Protein AF-E9J491-F1 (afdb_monomer_lite)

InterPro domains:
  IPR026983 Dynein heavy chain [PTHR45703] (2-151)
  IPR027417 P-loop containing nucleoside triphosphate hydrolase [G3DSA:3.40.50.300] (1-56)
  IPR027417 P-loop containing nucleoside triphosphate hydrolase [SSF52540] (17-119)
  IPR035699 Dynein heavy chain, hydrolytic ATP-binding dynein motor region [PF12774] (2-151)
  IPR043157 Dynein heavy chain, AAA1 domain, small subdomain [G3DSA:1.10.8.710] (57-152)

Organism: Solenopsis invicta (NCBI:txid13686)

Secondary structure (DSSP, 8-state):
-HHHHHHTT-SEEEETTEEEE--TT--------TT-TT-PPPPHHHHTTS---------HHHHHHHHHHHTT-SSHHHHHHHHHHHHHHHHHHS---TT---SHHHHHHHHHHHHHHHHH-TTS-HHHHHHHHHHHHHGGGS-TTTHHHH--

Sequence (152 aa):
MITQAVRAGLKNFVFEETELKLNSAVFVCITMNPGYAGRRELPDNLKVLFRTVAMMVPDYAMIAEIFLYSSGFDTARELSTKIVTTYKLCSEQLSSQSHYDYGMRAVKTVLSAAQNLKLKYPNEDEAILLLRSLIDVNLPKFLARDVPLFQV

Radius of gyration: 23.25 Å; chains: 1; bounding box: 53×31×64 Å

Structure (mmCIF, N/CA/C/O backbone):
data_AF-E9J491-F1
#
_entry.id   AF-E9J491-F1
#
loop_
_atom_site.group_PDB
_atom_site.id
_atom_site.type_symbol
_atom_site.label_atom_id
_atom_site.label_alt_id
_atom_site.label_comp_id
_atom_site.label_asym_id
_atom_site.label_entity_id
_atom_site.label_seq_id
_atom_site.pdbx_PDB_ins_code
_atom_site.Cartn_x
_atom_site.Cartn_y
_atom_site.Cartn_z
_atom_site.occupancy
_atom_site.B_iso_or_equiv
_atom_site.auth_seq_id
_atom_site.auth_comp_id
_atom_site.auth_asym_id
_atom_site.auth_atom_id
_atom_site.pdbx_PDB_model_num
ATOM 1 N N . MET A 1 1 ? -16.696 3.510 33.114 1.00 73.50 1 MET A N 1
ATOM 2 C CA . MET A 1 1 ? -17.524 4.734 33.122 1.00 73.50 1 MET A CA 1
ATOM 3 C C . MET A 1 1 ? -18.093 5.071 31.748 1.00 73.50 1 MET A C 1
ATOM 5 O O . MET A 1 1 ? -19.266 4.794 31.557 1.00 73.50 1 MET A O 1
ATOM 9 N N . ILE A 1 2 ? -17.315 5.555 30.767 1.00 85.06 2 ILE A N 1
ATOM 10 C CA . ILE A 1 2 ? -17.863 5.947 29.442 1.00 85.06 2 ILE A CA 1
ATOM 11 C C . ILE A 1 2 ? -18.585 4.780 28.744 1.00 85.06 2 ILE A C 1
ATOM 13 O O . ILE A 1 2 ? -19.747 4.889 28.368 1.00 85.06 2 ILE A O 1
ATOM 17 N N . THR A 1 3 ? -17.936 3.617 28.641 1.00 86.25 3 THR A N 1
ATOM 18 C CA . THR A 1 3 ? -18.524 2.419 28.011 1.00 86.25 3 THR A CA 1
ATOM 19 C C . THR A 1 3 ? -19.776 1.911 28.730 1.00 86.25 3 THR A C 1
ATOM 21 O O . THR A 1 3 ? -20.675 1.370 28.093 1.00 86.25 3 THR A O 1
ATOM 24 N N . GLN A 1 4 ? -19.862 2.100 30.050 1.00 87.06 4 GLN A N 1
ATOM 25 C CA . GLN A 1 4 ? -21.041 1.747 30.843 1.00 87.06 4 GLN A CA 1
ATOM 26 C C . GLN A 1 4 ? -22.189 2.729 30.591 1.00 87.06 4 GLN A C 1
ATOM 28 O O . GLN A 1 4 ? -23.311 2.281 30.393 1.00 87.06 4 GLN A O 1
ATOM 33 N N . ALA A 1 5 ? -21.907 4.035 30.518 1.00 88.62 5 ALA A N 1
ATOM 34 C CA . ALA A 1 5 ? -22.902 5.053 30.183 1.00 88.62 5 ALA A CA 1
ATOM 35 C C . ALA A 1 5 ? -23.507 4.827 28.787 1.00 88.62 5 ALA A C 1
ATOM 37 O O . ALA A 1 5 ? -24.723 4.904 28.628 1.00 88.62 5 ALA A O 1
ATOM 38 N N . VAL A 1 6 ? -22.673 4.450 27.806 1.00 88.12 6 VAL A N 1
ATOM 39 C CA . VAL A 1 6 ? -23.123 4.057 26.459 1.00 88.12 6 VAL A CA 1
ATOM 40 C C . VAL A 1 6 ? -24.016 2.815 26.511 1.00 88.12 6 VAL A C 1
ATOM 42 O O . VAL A 1 6 ? -25.107 2.828 25.950 1.00 88.12 6 VAL A O 1
ATOM 45 N N . ARG A 1 7 ? -23.598 1.753 27.215 1.00 87.12 7 ARG A N 1
ATOM 46 C CA . ARG A 1 7 ? -24.387 0.510 27.345 1.00 87.12 7 ARG A CA 1
ATOM 47 C C . ARG A 1 7 ? -25.720 0.715 28.070 1.00 87.12 7 ARG A C 1
ATOM 49 O O . ARG A 1 7 ? -26.678 0.019 27.761 1.00 87.12 7 ARG A O 1
ATOM 56 N N . ALA A 1 8 ? -25.773 1.652 29.013 1.00 90.12 8 ALA A N 1
ATOM 57 C CA . ALA A 1 8 ? -26.982 2.012 29.748 1.00 90.12 8 ALA A CA 1
ATOM 58 C C . ALA A 1 8 ? -27.881 3.018 28.999 1.00 90.12 8 ALA A C 1
ATOM 60 O O . ALA A 1 8 ? -28.953 3.350 29.496 1.00 90.12 8 ALA A O 1
ATOM 61 N N . GLY A 1 9 ? -27.468 3.516 27.825 1.00 88.94 9 GLY A N 1
ATOM 62 C CA . GLY A 1 9 ? -28.256 4.464 27.032 1.00 88.94 9 GLY A CA 1
ATOM 63 C C . GLY A 1 9 ? -28.438 5.836 27.692 1.00 88.94 9 GLY A C 1
ATOM 64 O O . GLY A 1 9 ? -29.447 6.503 27.459 1.00 88.94 9 GLY A O 1
ATOM 65 N N . LEU A 1 10 ? -27.492 6.258 28.538 1.00 90.75 10 LEU A N 1
ATOM 66 C CA . LEU A 1 10 ? -27.587 7.532 29.251 1.00 90.75 10 LEU A CA 1
ATOM 67 C C . LEU A 1 10 ? -27.408 8.722 28.300 1.00 90.75 10 LEU A C 1
ATOM 69 O O . LEU A 1 10 ? -26.595 8.681 27.382 1.00 90.75 10 LEU A O 1
ATOM 73 N N . LYS A 1 11 ? -28.137 9.817 28.544 1.00 91.94 11 LYS A N 1
ATOM 74 C CA . LYS A 1 11 ? -27.973 11.074 27.787 1.00 91.94 11 LYS A CA 1
ATOM 75 C C . LYS A 1 11 ? -26.860 11.958 28.341 1.00 91.94 11 LYS A C 1
ATOM 77 O O . LYS A 1 11 ? -26.182 12.617 27.563 1.00 91.94 11 LYS A O 1
ATOM 82 N N . ASN A 1 12 ? -26.669 11.934 29.656 1.00 93.00 12 ASN A N 1
ATOM 83 C CA . ASN A 1 12 ? -25.605 12.630 30.369 1.00 93.00 12 ASN A CA 1
ATOM 84 C C . ASN A 1 12 ? -24.891 11.633 31.284 1.00 93.00 12 ASN A C 1
ATOM 86 O O . ASN A 1 12 ? -25.491 10.652 31.727 1.00 93.00 12 ASN A O 1
ATOM 90 N N . PHE A 1 13 ? -23.622 11.880 31.573 1.00 92.56 13 PHE A N 1
ATOM 91 C CA . PHE A 1 13 ? -22.846 11.098 32.526 1.00 92.56 13 PHE A CA 1
ATOM 92 C C . PHE A 1 13 ? -21.792 11.980 33.194 1.00 92.56 13 PHE A C 1
ATOM 94 O O . PHE A 1 13 ? -21.361 12.977 32.622 1.00 92.56 13 PHE A O 1
ATOM 101 N N . VAL A 1 14 ? -21.368 11.606 34.400 1.00 92.94 14 VAL A N 1
ATOM 102 C CA . VAL A 1 14 ? -20.275 12.291 35.094 1.00 92.94 14 VAL A CA 1
ATOM 103 C C . VAL A 1 14 ? -18.950 11.655 34.683 1.00 92.94 14 VAL A C 1
ATOM 105 O O . VAL A 1 14 ? -18.780 10.436 34.771 1.00 92.94 14 VAL A O 1
ATOM 108 N N . PHE A 1 15 ? -18.015 12.481 34.233 1.00 91.19 15 PHE A N 1
ATOM 109 C CA . PHE A 1 15 ? -16.643 12.106 33.923 1.00 91.19 15 PHE A CA 1
ATOM 110 C C . PHE A 1 15 ? -15.711 13.083 34.625 1.00 91.19 15 PHE A C 1
ATOM 112 O O . PHE A 1 15 ? -15.837 14.283 34.405 1.00 91.19 15 PHE A O 1
ATOM 119 N N . GLU A 1 16 ? -14.818 12.574 35.478 1.00 90.75 16 GLU A N 1
ATOM 120 C CA . GLU A 1 16 ? -13.875 13.406 36.246 1.00 90.75 16 GLU A CA 1
ATOM 121 C C . GLU A 1 16 ? -14.576 14.604 36.918 1.00 90.75 16 GLU A C 1
ATOM 123 O O . GLU A 1 16 ? -14.239 15.759 36.689 1.00 90.75 16 GLU A O 1
ATOM 128 N N . GLU A 1 17 ? -15.633 14.311 37.688 1.00 93.12 17 GLU A N 1
ATOM 129 C CA . GLU A 1 17 ? -16.449 15.295 38.433 1.00 93.12 17 GLU A CA 1
ATOM 130 C C . GLU A 1 17 ? -17.216 16.313 37.568 1.00 93.12 17 GLU A C 1
ATOM 132 O O . GLU A 1 17 ? -17.927 17.166 38.094 1.00 93.12 17 GLU A O 1
ATOM 137 N N . THR A 1 18 ? -17.161 16.182 36.242 1.00 93.81 18 THR A N 1
ATOM 138 C CA . THR A 1 18 ? -17.867 17.055 35.301 1.00 93.81 18 THR A CA 1
ATOM 139 C C . THR A 1 18 ? -19.046 16.320 34.670 1.00 93.81 18 THR A C 1
ATOM 141 O O . THR A 1 18 ? -18.894 15.213 34.150 1.00 93.81 18 THR A O 1
ATOM 144 N N . GLU A 1 19 ? -20.236 16.925 34.682 1.00 93.88 19 GLU A N 1
ATOM 145 C CA . GLU A 1 19 ? -21.383 16.392 33.941 1.00 93.88 19 GLU A CA 1
ATOM 146 C C . GLU A 1 19 ? -21.227 16.691 32.445 1.00 93.88 19 GLU A C 1
ATOM 148 O O . GLU A 1 19 ? -21.157 17.844 32.019 1.00 93.88 19 GLU A O 1
ATOM 153 N N . LEU A 1 20 ? -21.180 15.635 31.637 1.00 93.56 20 LEU A N 1
ATOM 154 C CA . LEU A 1 20 ? -21.026 15.710 30.192 1.00 93.56 20 LEU A CA 1
ATOM 155 C C . LEU A 1 20 ? -22.226 15.079 29.494 1.00 93.56 20 LEU A C 1
ATOM 157 O O . LEU A 1 20 ? -22.737 14.031 29.894 1.00 93.56 20 LEU A O 1
ATOM 161 N N . LYS A 1 21 ? -22.634 15.683 28.379 1.00 93.88 21 LYS A N 1
ATOM 162 C CA . LYS A 1 21 ? -23.615 15.092 27.468 1.00 93.88 21 LYS A CA 1
ATOM 163 C C . LYS A 1 21 ? -22.956 13.982 26.648 1.00 93.88 21 LYS A C 1
ATOM 165 O O . LYS A 1 21 ? -21.928 14.199 26.008 1.00 93.88 21 LYS A O 1
ATOM 170 N N . LEU A 1 22 ? -23.568 12.803 26.627 1.00 91.25 22 LEU A N 1
ATOM 171 C CA . LEU A 1 22 ? -23.105 11.669 25.839 1.00 91.25 22 LEU A CA 1
ATOM 172 C C . LEU A 1 22 ? -23.478 11.856 24.361 1.00 91.25 22 LEU A C 1
ATOM 174 O O . LEU A 1 22 ? -24.637 12.099 24.022 1.00 91.25 22 LEU A O 1
ATOM 178 N N . ASN A 1 23 ? -22.498 11.686 23.474 1.00 89.69 23 ASN A N 1
ATOM 179 C CA . ASN A 1 23 ? -22.718 11.582 22.035 1.00 89.69 23 ASN A CA 1
ATOM 180 C C . ASN A 1 23 ? -22.606 10.112 21.602 1.00 89.69 23 ASN A C 1
ATOM 182 O O . ASN A 1 23 ? -21.525 9.527 21.656 1.00 89.69 23 ASN A O 1
ATOM 186 N N . SER A 1 24 ? -23.715 9.521 21.157 1.00 83.19 24 SER A N 1
ATOM 187 C CA . SER A 1 24 ? -23.770 8.125 20.704 1.00 83.19 24 SER A CA 1
ATOM 188 C C . SER A 1 24 ? -23.112 7.882 19.341 1.00 83.19 24 SER A C 1
ATOM 190 O O . SER A 1 24 ? -22.882 6.731 18.988 1.00 83.19 24 SER A O 1
ATOM 192 N N . ALA A 1 25 ? -22.773 8.932 18.588 1.00 87.75 25 ALA A N 1
ATOM 193 C CA . ALA A 1 25 ? -22.105 8.825 17.289 1.00 87.75 25 ALA A CA 1
ATOM 194 C C . ALA A 1 25 ? -20.574 8.656 17.391 1.00 87.75 25 ALA A C 1
ATOM 196 O O . ALA A 1 25 ? -19.870 8.763 16.388 1.00 87.75 25 ALA A O 1
ATOM 197 N N . VAL A 1 26 ? -20.035 8.429 18.592 1.00 87.62 26 VAL A N 1
ATOM 198 C CA . VAL A 1 26 ? -18.593 8.264 18.809 1.00 87.62 26 VAL A CA 1
ATOM 199 C C . VAL A 1 26 ? -18.179 6.809 18.613 1.00 87.62 26 VAL A C 1
ATOM 201 O O . VAL A 1 26 ? -18.772 5.892 19.178 1.00 87.62 26 VAL A O 1
ATOM 204 N N . PHE A 1 27 ? -17.092 6.611 17.870 1.00 89.38 27 PHE A N 1
ATOM 205 C CA . PHE A 1 27 ? -16.420 5.327 17.719 1.00 89.38 27 PHE A CA 1
ATOM 206 C C . PHE A 1 27 ? -14.923 5.496 17.984 1.00 89.38 27 PHE A C 1
ATOM 208 O O . PHE A 1 27 ? -14.297 6.414 17.458 1.00 89.38 27 PHE A O 1
ATOM 215 N N . VAL A 1 28 ? -14.353 4.613 18.805 1.00 90.44 28 VAL A N 1
ATOM 216 C CA . VAL A 1 28 ? -12.922 4.613 19.133 1.00 90.44 28 VAL A CA 1
ATOM 217 C C . VAL A 1 28 ? -12.305 3.336 18.588 1.00 90.44 28 VAL A C 1
ATOM 219 O O . VAL A 1 28 ? -12.736 2.236 18.933 1.00 90.44 28 VAL A O 1
ATOM 222 N N . CYS A 1 29 ? -11.266 3.481 17.772 1.00 92.69 29 CYS A N 1
ATOM 223 C CA . CYS A 1 29 ? -10.451 2.373 17.297 1.00 92.69 29 CYS A CA 1
ATOM 224 C C . CYS A 1 29 ? -8.975 2.619 17.613 1.00 92.69 29 CYS A C 1
ATOM 226 O O . CYS A 1 29 ? -8.514 3.756 17.705 1.00 92.69 29 CYS A O 1
ATOM 228 N N . ILE A 1 30 ? -8.230 1.529 17.785 1.00 91.12 30 ILE A N 1
ATOM 229 C CA . ILE A 1 30 ? -6.783 1.550 17.990 1.00 91.12 30 ILE A CA 1
ATOM 230 C C . ILE A 1 30 ? -6.167 0.702 16.887 1.00 91.12 30 ILE A C 1
ATOM 232 O O . ILE A 1 30 ? -6.580 -0.436 16.672 1.00 91.12 30 ILE A O 1
ATOM 236 N N . THR A 1 31 ? -5.162 1.244 16.203 1.00 90.25 31 THR A N 1
ATOM 237 C CA . THR A 1 31 ? -4.326 0.457 15.292 1.00 90.25 31 THR A CA 1
ATOM 238 C C . THR A 1 31 ? -3.043 0.083 16.018 1.00 90.25 31 THR A C 1
ATOM 240 O O . THR A 1 31 ? -2.258 0.952 16.398 1.00 90.25 31 THR A O 1
ATOM 243 N N . MET A 1 32 ? -2.837 -1.213 16.227 1.00 86.62 32 MET A N 1
ATOM 244 C CA . MET A 1 32 ? -1.619 -1.756 16.820 1.00 86.62 32 MET A CA 1
ATOM 245 C C . MET A 1 32 ? -0.801 -2.441 15.727 1.00 86.62 32 MET A C 1
ATOM 247 O O . MET A 1 32 ? -1.354 -3.206 14.945 1.00 86.62 32 MET A O 1
ATOM 251 N N . ASN A 1 33 ? 0.512 -2.200 15.710 1.00 85.94 33 ASN A N 1
ATOM 252 C CA . ASN A 1 33 ? 1.467 -2.940 14.881 1.00 85.94 33 ASN A CA 1
ATOM 253 C C . ASN A 1 33 ? 2.332 -3.787 15.828 1.00 85.94 33 ASN A C 1
ATOM 255 O O . ASN A 1 33 ? 3.307 -3.250 16.369 1.00 85.94 33 ASN A O 1
ATOM 259 N N . PRO A 1 34 ? 1.952 -5.048 16.112 1.00 79.56 34 PRO A N 1
ATOM 260 C CA . PRO A 1 34 ? 2.690 -5.910 17.032 1.00 79.56 34 PRO A CA 1
ATOM 261 C C . PRO A 1 34 ? 4.147 -6.081 16.588 1.00 79.56 34 PRO A C 1
ATOM 263 O O . PRO A 1 34 ? 4.428 -6.155 15.395 1.00 79.56 34 PRO A O 1
ATOM 266 N N . GLY A 1 35 ? 5.079 -6.118 17.541 1.00 80.00 35 GLY A N 1
ATOM 267 C CA . GLY A 1 35 ? 6.504 -6.331 17.256 1.00 80.00 35 GLY A CA 1
ATOM 268 C C . GLY A 1 35 ? 7.260 -5.130 16.671 1.00 80.00 35 GLY A C 1
ATOM 269 O O . GLY A 1 35 ? 8.455 -5.238 16.411 1.00 80.00 35 GLY A O 1
ATOM 270 N N . TYR A 1 36 ? 6.616 -3.971 16.486 1.00 80.19 36 TYR A N 1
ATOM 271 C CA . TYR A 1 36 ? 7.313 -2.767 16.026 1.00 80.19 36 TYR A CA 1
ATOM 272 C C . TYR A 1 36 ? 8.222 -2.208 17.132 1.00 80.19 36 TYR A C 1
ATOM 274 O O . TYR A 1 36 ? 7.748 -1.856 18.217 1.00 80.19 36 TYR A O 1
ATOM 282 N N . ALA A 1 37 ? 9.525 -2.103 16.856 1.00 80.81 37 ALA A N 1
ATOM 283 C CA . ALA A 1 37 ? 10.524 -1.678 17.834 1.00 80.81 37 ALA A CA 1
ATOM 284 C C . ALA A 1 37 ? 10.186 -0.316 18.472 1.00 80.81 37 ALA A C 1
ATOM 286 O O . ALA A 1 37 ? 9.718 0.611 17.806 1.00 80.81 37 ALA A O 1
ATOM 287 N N . GLY A 1 38 ? 10.420 -0.202 19.782 1.00 82.69 38 GLY A N 1
ATOM 288 C CA . GLY A 1 38 ? 10.166 1.022 20.550 1.00 82.69 38 GLY A CA 1
ATOM 289 C C . GLY A 1 38 ? 8.701 1.260 20.937 1.00 82.69 38 GLY A C 1
ATOM 290 O O . GLY A 1 38 ? 8.397 2.297 21.522 1.00 82.69 38 GLY A O 1
ATOM 291 N N . ARG A 1 39 ? 7.787 0.323 20.649 1.00 85.31 39 ARG A N 1
ATOM 292 C CA . ARG A 1 39 ? 6.378 0.401 21.070 1.00 85.31 39 ARG A CA 1
ATOM 293 C C . ARG A 1 39 ? 6.076 -0.623 22.159 1.00 85.31 39 ARG A C 1
ATOM 295 O O . ARG A 1 39 ? 6.599 -1.732 22.137 1.00 85.31 39 ARG A O 1
ATOM 302 N N . ARG A 1 40 ? 5.218 -0.247 23.111 1.00 83.62 40 ARG A N 1
ATOM 303 C CA . ARG A 1 40 ? 4.680 -1.168 24.120 1.00 83.62 40 ARG A CA 1
ATOM 304 C C . ARG A 1 40 ? 3.336 -1.703 23.662 1.00 83.62 40 ARG A C 1
ATOM 306 O O . ARG A 1 40 ? 2.567 -0.992 23.014 1.00 83.62 40 ARG A O 1
ATOM 313 N N . GLU A 1 41 ? 3.059 -2.949 24.012 1.00 84.38 41 GLU A N 1
ATOM 314 C CA . GLU A 1 41 ? 1.733 -3.508 23.807 1.00 84.38 41 GLU A CA 1
ATOM 315 C C . GLU A 1 41 ? 0.689 -2.822 24.686 1.00 84.38 41 GLU A C 1
ATOM 317 O O . GLU A 1 41 ? 0.986 -2.280 25.752 1.00 84.38 41 GLU A O 1
ATOM 322 N N . LEU A 1 42 ? -0.557 -2.878 24.223 1.00 88.94 42 LEU A N 1
ATOM 323 C CA . LEU A 1 42 ? -1.702 -2.441 25.000 1.00 88.94 42 LEU A CA 1
ATOM 324 C C . LEU A 1 42 ? -1.907 -3.404 26.192 1.00 88.94 42 LEU A C 1
ATOM 326 O O . LEU A 1 42 ? -1.903 -4.618 25.979 1.00 88.94 42 LEU A O 1
ATOM 330 N N . PRO A 1 43 ? -2.107 -2.901 27.421 1.00 91.25 43 PRO A N 1
ATOM 331 C CA . PRO A 1 43 ? -2.461 -3.723 28.576 1.00 91.25 43 PRO A CA 1
ATOM 332 C C . PRO A 1 43 ? -3.721 -4.572 28.347 1.00 91.25 43 PRO A C 1
ATOM 334 O O . PRO A 1 43 ? -4.661 -4.132 27.679 1.00 91.25 43 PRO A O 1
ATOM 337 N N . ASP A 1 44 ? -3.777 -5.769 28.935 1.00 89.12 44 ASP A N 1
ATOM 338 C CA . ASP A 1 44 ? -4.865 -6.726 28.679 1.00 89.12 44 ASP A CA 1
ATOM 339 C C . ASP A 1 44 ? -6.243 -6.206 29.111 1.00 89.12 44 ASP A C 1
ATOM 341 O O . ASP A 1 44 ? -7.233 -6.400 28.404 1.00 89.12 44 ASP A O 1
ATOM 345 N N . ASN A 1 45 ? -6.309 -5.452 30.212 1.00 90.25 45 ASN A N 1
ATOM 346 C CA . ASN A 1 45 ? -7.541 -4.802 30.670 1.00 90.25 45 ASN A CA 1
ATOM 347 C C . ASN A 1 45 ? -8.107 -3.795 29.650 1.00 90.25 45 ASN A C 1
ATOM 349 O O . ASN A 1 45 ? -9.317 -3.576 29.617 1.00 90.25 45 ASN A O 1
ATOM 353 N N . LEU A 1 46 ? -7.254 -3.201 28.811 1.00 89.06 46 LEU A N 1
ATOM 354 C CA . LEU A 1 46 ? -7.670 -2.335 27.713 1.00 89.06 46 LEU A CA 1
ATOM 355 C C . LEU A 1 46 ? -7.959 -3.138 26.444 1.00 89.06 46 LEU A C 1
ATOM 357 O O . LEU A 1 46 ? -8.955 -2.851 25.787 1.00 89.06 46 LEU A O 1
ATOM 361 N N . LYS A 1 47 ? -7.163 -4.170 26.119 1.00 88.12 47 LYS A N 1
ATOM 362 C CA . LYS A 1 47 ? -7.402 -5.052 24.957 1.00 88.12 47 LYS A CA 1
ATOM 363 C C . LYS A 1 47 ? -8.811 -5.660 24.977 1.00 88.12 47 LYS A C 1
ATOM 365 O O . LYS A 1 47 ? -9.463 -5.683 23.939 1.00 88.12 47 LYS A O 1
ATOM 370 N N . VAL A 1 48 ? -9.313 -6.065 26.150 1.00 89.44 48 VAL A N 1
ATOM 371 C CA . VAL A 1 48 ? -10.669 -6.638 26.330 1.00 89.44 48 VAL A CA 1
ATOM 372 C C . VAL A 1 48 ? -11.797 -5.679 25.910 1.00 89.44 48 VAL A C 1
ATOM 374 O O . VAL A 1 48 ? -12.903 -6.123 25.602 1.00 89.44 48 VAL A O 1
ATOM 377 N N . LEU A 1 49 ? -11.547 -4.367 25.859 1.00 90.38 49 LEU A N 1
ATOM 378 C CA . LEU A 1 49 ? -12.543 -3.379 25.429 1.00 90.38 49 LEU A CA 1
ATOM 379 C C . LEU A 1 49 ? -12.710 -3.305 23.903 1.00 90.38 49 LEU A C 1
ATOM 381 O O . LEU A 1 49 ? -13.667 -2.683 23.439 1.00 90.38 49 LEU A O 1
ATOM 385 N N . PHE A 1 50 ? -11.816 -3.925 23.128 1.00 91.88 50 PHE A N 1
ATOM 386 C CA . PHE A 1 50 ? -11.789 -3.832 21.669 1.00 91.88 50 PHE A CA 1
ATOM 387 C C . PHE A 1 50 ? -12.003 -5.195 21.007 1.00 91.88 50 PHE A C 1
ATOM 389 O O . PHE A 1 50 ? -11.601 -6.239 21.517 1.00 91.88 50 PHE A O 1
ATOM 396 N N . ARG A 1 51 ? -12.602 -5.179 19.812 1.00 93.44 51 ARG A N 1
ATOM 397 C CA . ARG A 1 51 ? -12.611 -6.338 18.915 1.00 93.44 51 ARG A CA 1
ATOM 398 C C . ARG A 1 51 ? -11.353 -6.299 18.052 1.00 93.44 51 ARG A C 1
ATOM 400 O O . ARG A 1 51 ? -11.105 -5.304 17.374 1.00 93.44 51 ARG A O 1
ATOM 407 N N . THR A 1 52 ? -10.581 -7.381 18.065 1.00 90.94 52 THR A N 1
ATOM 408 C CA . THR A 1 52 ? -9.384 -7.518 17.232 1.00 90.94 52 THR A CA 1
ATOM 409 C C . THR A 1 52 ? -9.762 -7.787 15.778 1.00 90.94 52 THR A C 1
ATOM 411 O O . THR A 1 52 ? -10.665 -8.569 15.484 1.00 90.94 52 THR A O 1
ATOM 414 N N . VAL A 1 53 ? -9.057 -7.126 14.860 1.00 92.12 53 VAL A N 1
ATOM 415 C CA . VAL A 1 53 ? -9.165 -7.339 13.413 1.00 92.12 53 VAL A CA 1
ATOM 416 C C . VAL A 1 53 ? -7.747 -7.436 12.865 1.00 92.12 53 VAL A C 1
ATOM 418 O O . VAL A 1 53 ? -6.934 -6.541 13.091 1.00 92.12 53 VAL A O 1
ATOM 421 N N . ALA A 1 54 ? -7.438 -8.537 12.184 1.00 91.00 54 ALA A N 1
ATOM 422 C CA . ALA A 1 54 ? -6.122 -8.767 11.602 1.00 91.00 54 ALA A CA 1
ATOM 423 C C . ALA A 1 54 ? -6.087 -8.259 10.154 1.00 91.00 54 ALA A C 1
ATOM 425 O O . ALA A 1 54 ? -6.843 -8.734 9.311 1.00 91.00 54 ALA A O 1
ATOM 426 N N . MET A 1 55 ? -5.185 -7.320 9.866 1.00 90.19 55 MET A N 1
ATOM 427 C CA . MET A 1 55 ? -4.983 -6.736 8.534 1.00 90.19 55 MET A CA 1
ATOM 428 C C . MET A 1 55 ? -3.626 -7.198 7.982 1.00 90.19 55 MET A C 1
ATOM 430 O O . MET A 1 55 ? -2.670 -6.429 7.955 1.00 90.19 55 MET A O 1
ATOM 434 N N . MET A 1 56 ? -3.521 -8.486 7.632 1.00 85.38 56 MET A N 1
ATOM 435 C CA . MET A 1 56 ? -2.232 -9.136 7.332 1.00 85.38 56 MET A CA 1
ATOM 436 C C . MET A 1 56 ? -1.702 -8.836 5.928 1.00 85.38 56 MET A C 1
ATOM 438 O O . MET A 1 56 ? -0.541 -8.467 5.773 1.00 85.38 56 MET A O 1
ATOM 442 N N . VAL A 1 57 ? -2.534 -9.013 4.901 1.00 86.38 57 VAL A N 1
ATOM 443 C CA . VAL A 1 57 ? -2.128 -8.862 3.500 1.00 86.38 57 VAL A CA 1
ATOM 444 C C . VAL A 1 57 ? -3.203 -8.050 2.781 1.00 86.38 57 VAL A C 1
ATOM 446 O O . VAL A 1 57 ? -4.343 -8.508 2.707 1.00 86.38 57 VAL A O 1
ATOM 449 N N . PRO A 1 58 ? -2.892 -6.833 2.304 1.00 92.62 58 PRO A N 1
ATOM 450 C CA . PRO A 1 58 ? -3.820 -6.070 1.481 1.00 92.62 58 PRO A CA 1
ATOM 451 C C . PRO A 1 58 ? -3.921 -6.678 0.079 1.00 92.62 58 PRO A C 1
ATOM 453 O O . PRO A 1 58 ? -3.015 -7.375 -0.372 1.00 92.62 58 PRO A O 1
ATOM 456 N N . ASP A 1 59 ? -4.998 -6.367 -0.635 1.00 94.19 59 ASP A N 1
ATOM 457 C CA . ASP A 1 59 ? -5.116 -6.705 -2.053 1.00 94.19 59 ASP A CA 1
ATOM 458 C C . ASP A 1 59 ? -4.383 -5.655 -2.899 1.00 94.19 59 ASP A C 1
ATOM 460 O O . ASP A 1 59 ? -4.894 -4.566 -3.170 1.00 94.19 59 ASP A O 1
ATOM 464 N N . TYR A 1 60 ? -3.145 -5.969 -3.279 1.00 95.62 60 TYR A N 1
ATOM 465 C CA . TYR A 1 60 ? -2.288 -5.061 -4.039 1.00 95.62 60 TYR A CA 1
ATOM 466 C C . TYR A 1 60 ? -2.867 -4.755 -5.426 1.00 95.62 60 TYR A C 1
ATOM 468 O O . TYR A 1 60 ? -2.760 -3.620 -5.890 1.00 95.62 60 TYR A O 1
ATOM 476 N N . ALA A 1 61 ? -3.476 -5.750 -6.081 1.00 95.81 61 ALA A N 1
ATOM 477 C CA . ALA A 1 61 ? -3.953 -5.627 -7.454 1.00 95.81 61 ALA A CA 1
ATOM 478 C C . ALA A 1 61 ? -5.191 -4.733 -7.508 1.00 95.81 61 ALA A C 1
ATOM 480 O O . ALA A 1 61 ? -5.216 -3.778 -8.283 1.00 95.81 61 ALA A O 1
ATOM 481 N N . MET A 1 62 ? -6.157 -4.969 -6.616 1.00 97.25 62 MET A N 1
ATOM 482 C CA . MET A 1 62 ? -7.365 -4.150 -6.524 1.00 97.25 62 MET A CA 1
ATOM 483 C C . MET A 1 62 ? -7.036 -2.696 -6.154 1.00 97.25 62 MET A C 1
ATOM 485 O O . MET A 1 62 ? -7.582 -1.764 -6.744 1.00 97.25 62 MET A O 1
ATOM 489 N N . ILE A 1 63 ? -6.118 -2.476 -5.204 1.00 97.12 63 ILE A N 1
ATOM 490 C CA . ILE A 1 63 ? -5.713 -1.115 -4.815 1.00 97.12 63 ILE A CA 1
ATOM 491 C C . ILE A 1 63 ? -5.012 -0.401 -5.978 1.00 97.12 63 ILE A C 1
ATOM 493 O O . ILE A 1 63 ? -5.306 0.766 -6.241 1.00 97.12 63 ILE A O 1
ATOM 497 N N . ALA A 1 64 ? -4.097 -1.082 -6.674 1.00 97.69 64 ALA A N 1
ATOM 498 C CA . ALA A 1 64 ? -3.390 -0.511 -7.816 1.00 97.69 64 ALA A CA 1
ATOM 499 C C . ALA A 1 64 ? -4.337 -0.203 -8.985 1.00 97.69 64 ALA A C 1
ATOM 501 O O . ALA A 1 64 ? -4.234 0.867 -9.576 1.00 97.69 64 ALA A O 1
ATOM 502 N N . GLU A 1 65 ? -5.288 -1.091 -9.276 1.00 98.12 65 GLU A N 1
ATOM 503 C CA . GLU A 1 65 ? -6.300 -0.905 -10.320 1.00 98.12 65 GLU A CA 1
ATOM 504 C C . GLU A 1 65 ? -7.156 0.340 -10.060 1.00 98.12 65 GLU A C 1
ATOM 506 O O . GLU A 1 65 ? -7.244 1.217 -10.919 1.00 98.12 65 GLU A O 1
ATOM 511 N N . ILE A 1 66 ? -7.721 0.469 -8.853 1.00 98.00 66 ILE A N 1
ATOM 512 C CA . ILE A 1 66 ? -8.525 1.640 -8.468 1.00 98.00 66 ILE A CA 1
ATOM 513 C C . ILE A 1 66 ? -7.692 2.922 -8.562 1.00 98.00 66 ILE A C 1
ATOM 515 O O . ILE A 1 66 ? -8.173 3.942 -9.060 1.00 98.00 66 ILE A O 1
ATOM 519 N N . PHE A 1 67 ? -6.436 2.879 -8.108 1.00 98.12 67 PHE A N 1
ATOM 520 C CA . PHE A 1 67 ? -5.554 4.040 -8.163 1.00 98.12 67 PHE A CA 1
ATOM 521 C C . PHE A 1 67 ? -5.284 4.477 -9.609 1.00 98.12 67 PHE A C 1
ATOM 523 O O . PHE A 1 67 ? -5.401 5.664 -9.918 1.00 98.12 67 PHE A O 1
ATOM 530 N N . LEU A 1 68 ? -4.953 3.534 -10.495 1.00 97.88 6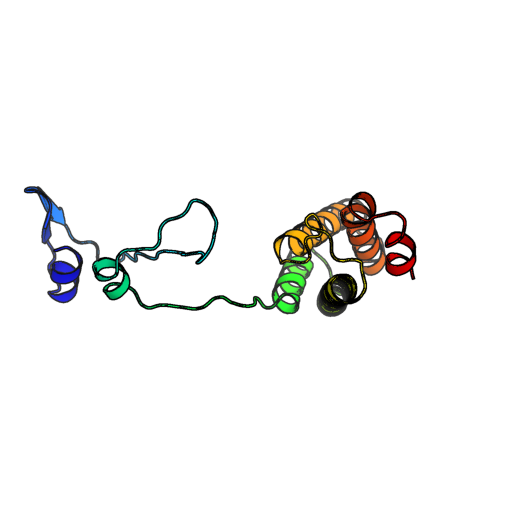8 LEU A N 1
ATOM 531 C CA . LEU A 1 68 ? -4.679 3.802 -11.907 1.00 97.88 68 LEU A CA 1
ATOM 532 C C . LEU A 1 68 ? -5.919 4.357 -12.618 1.00 97.88 68 LEU A C 1
ATOM 534 O O . LEU A 1 68 ? -5.814 5.399 -13.265 1.00 97.88 68 LEU A O 1
ATOM 538 N N . TYR A 1 69 ? -7.100 3.764 -12.410 1.00 97.88 69 TYR A N 1
ATOM 539 C CA . TYR A 1 69 ? -8.349 4.309 -12.953 1.00 97.88 69 TYR A CA 1
ATOM 540 C C . TYR A 1 69 ? -8.609 5.738 -12.468 1.00 97.88 69 TYR A C 1
ATOM 542 O O . TYR A 1 69 ? -8.882 6.627 -13.271 1.00 97.88 69 TYR A O 1
ATOM 550 N N . SER A 1 70 ? -8.442 6.003 -11.167 1.00 97.31 70 SER A N 1
ATOM 551 C CA . SER A 1 70 ? -8.591 7.362 -10.620 1.00 97.31 70 SER A CA 1
ATOM 552 C C . SER A 1 70 ? -7.534 8.354 -11.129 1.00 97.31 70 SER A C 1
ATOM 554 O O . SER A 1 70 ? -7.710 9.565 -11.008 1.00 97.31 70 SER A O 1
ATOM 556 N N . SER A 1 71 ? -6.447 7.843 -11.712 1.00 96.38 71 SER A N 1
ATOM 557 C CA . SER A 1 71 ? -5.348 8.610 -12.303 1.00 96.38 71 SER A CA 1
ATOM 558 C C . SER A 1 71 ? -5.501 8.817 -13.816 1.00 96.38 71 SER A C 1
ATOM 560 O O . SER A 1 71 ? -4.612 9.411 -14.424 1.00 96.38 71 SER A O 1
ATOM 562 N N . GLY A 1 72 ? -6.601 8.352 -14.422 1.00 95.38 72 GLY A N 1
ATOM 563 C CA . GLY A 1 72 ? -6.880 8.513 -15.852 1.00 95.38 72 GLY A CA 1
ATOM 564 C C . GLY A 1 72 ? -6.228 7.464 -16.753 1.00 95.38 72 GLY A C 1
ATOM 565 O O . GLY A 1 72 ? -5.979 7.758 -17.918 1.00 95.38 72 GLY A O 1
ATOM 566 N N . PHE A 1 73 ? -5.914 6.283 -16.213 1.00 97.56 73 PHE A N 1
ATOM 567 C CA . PHE A 1 73 ? -5.485 5.133 -17.008 1.00 97.56 73 PHE A CA 1
ATOM 568 C C . PHE A 1 73 ? -6.691 4.327 -17.496 1.00 97.56 73 PHE A C 1
ATOM 570 O O . PHE A 1 73 ? -7.539 3.946 -16.687 1.00 97.56 73 PHE A O 1
ATOM 577 N N . ASP A 1 74 ? -6.724 3.996 -18.784 1.00 96.12 74 ASP A N 1
ATOM 578 C CA . ASP A 1 74 ? -7.793 3.196 -19.394 1.00 96.12 74 ASP A CA 1
ATOM 579 C C . ASP A 1 74 ? -7.548 1.685 -19.227 1.00 96.12 74 ASP A C 1
ATOM 581 O O . ASP A 1 74 ? -8.477 0.902 -19.012 1.00 96.12 74 ASP A O 1
ATOM 585 N N . THR A 1 75 ? -6.279 1.262 -19.251 1.00 95.88 75 THR A N 1
ATOM 586 C CA . THR A 1 75 ? -5.850 -0.150 -19.174 1.00 95.88 75 THR A CA 1
ATOM 587 C C . THR A 1 75 ? -5.450 -0.594 -17.757 1.00 95.88 75 THR A C 1
ATOM 589 O O . THR A 1 75 ? -4.709 -1.562 -17.559 1.00 95.88 75 THR A O 1
ATOM 592 N N . ALA A 1 76 ? -5.978 0.088 -16.735 1.00 96.94 76 ALA A N 1
ATOM 593 C CA . ALA A 1 76 ? -5.594 -0.057 -15.328 1.00 96.94 76 ALA A CA 1
ATOM 594 C C . ALA A 1 76 ? -5.609 -1.501 -14.790 1.00 96.94 76 ALA A C 1
ATOM 596 O O . ALA A 1 76 ? -4.728 -1.863 -14.012 1.00 96.94 76 ALA A O 1
ATOM 597 N N . ARG A 1 77 ? -6.569 -2.335 -15.209 1.00 96.00 77 ARG A N 1
ATOM 598 C CA . ARG A 1 77 ? -6.695 -3.733 -14.756 1.00 96.00 77 ARG A CA 1
ATOM 599 C C . ARG A 1 77 ? -5.535 -4.631 -15.196 1.00 96.00 77 ARG A C 1
ATOM 601 O O . ARG A 1 77 ? -5.070 -5.486 -14.441 1.00 96.00 77 ARG A O 1
ATOM 608 N N . GLU A 1 78 ? -5.071 -4.464 -16.431 1.00 97.00 78 GLU A N 1
ATOM 609 C CA . GLU A 1 78 ? -3.926 -5.226 -16.938 1.00 97.00 78 GLU A CA 1
ATOM 610 C C . GLU A 1 78 ? -2.634 -4.729 -16.278 1.00 97.00 78 GLU A C 1
ATOM 612 O O . GLU A 1 78 ? -1.807 -5.516 -15.811 1.00 97.00 78 GLU A O 1
ATOM 617 N N . LEU A 1 79 ? -2.496 -3.406 -16.182 1.00 97.44 79 LEU A N 1
ATOM 618 C CA . LEU A 1 79 ? -1.344 -2.740 -15.589 1.00 97.44 79 LEU A CA 1
ATOM 619 C C . LEU A 1 79 ? -1.180 -3.054 -14.098 1.00 97.44 79 LEU A C 1
ATOM 621 O O . LEU A 1 79 ? -0.065 -3.329 -13.660 1.00 97.44 79 LEU A O 1
ATOM 625 N N . SER A 1 80 ? -2.265 -3.086 -13.320 1.00 97.19 80 SER A N 1
ATOM 626 C CA . SER A 1 80 ? -2.218 -3.426 -11.893 1.00 97.19 80 SER A CA 1
ATOM 627 C C . SER A 1 80 ? -1.657 -4.829 -11.665 1.00 97.19 80 SER A C 1
ATOM 629 O O . SER A 1 80 ? -0.775 -5.012 -10.825 1.00 97.19 80 SER A O 1
ATOM 631 N N . THR A 1 81 ? -2.095 -5.800 -12.471 1.00 96.75 81 THR A N 1
ATOM 632 C CA . THR A 1 81 ? -1.598 -7.179 -12.421 1.00 96.75 81 THR A CA 1
ATOM 633 C C . THR A 1 81 ? -0.099 -7.217 -12.708 1.00 96.75 81 THR A C 1
ATOM 635 O O . THR A 1 81 ? 0.648 -7.817 -11.937 1.00 96.75 81 THR A O 1
ATOM 638 N N . LYS A 1 82 ? 0.364 -6.507 -13.748 1.00 95.56 82 LYS A N 1
ATOM 639 C CA . LYS A 1 82 ? 1.793 -6.433 -14.095 1.00 95.56 82 LYS A CA 1
ATOM 640 C C . LYS A 1 82 ? 2.636 -5.896 -12.938 1.00 95.56 82 LYS A C 1
ATOM 642 O O . LYS A 1 82 ? 3.603 -6.550 -12.568 1.00 95.56 82 LYS A O 1
ATOM 647 N N . ILE A 1 83 ? 2.248 -4.780 -12.310 1.00 95.38 83 ILE A N 1
ATOM 648 C CA . ILE A 1 83 ? 2.998 -4.204 -11.173 1.00 95.38 83 ILE A CA 1
ATOM 649 C C . ILE A 1 83 ? 3.120 -5.209 -10.032 1.00 95.38 83 ILE A C 1
ATOM 651 O O . ILE A 1 83 ? 4.209 -5.414 -9.498 1.00 95.38 83 ILE A O 1
ATOM 655 N N . VAL A 1 84 ? 2.004 -5.829 -9.643 1.00 95.06 84 VAL A N 1
ATOM 656 C CA . VAL A 1 84 ? 1.984 -6.763 -8.513 1.00 95.06 84 VAL A CA 1
ATOM 657 C C . VAL A 1 84 ? 2.842 -7.986 -8.808 1.00 95.06 84 VAL A C 1
ATOM 659 O O . VAL A 1 84 ? 3.624 -8.401 -7.953 1.00 95.06 84 VAL A O 1
ATOM 662 N N . THR A 1 85 ? 2.759 -8.528 -10.024 1.00 94.94 85 THR A N 1
ATOM 663 C CA . THR A 1 85 ? 3.618 -9.631 -10.458 1.00 94.94 85 THR A CA 1
ATOM 664 C C . THR A 1 85 ? 5.090 -9.224 -10.461 1.00 94.94 85 THR A C 1
ATOM 666 O O . THR A 1 85 ? 5.906 -9.968 -9.925 1.00 94.94 85 THR A O 1
ATOM 669 N N . THR A 1 86 ? 5.442 -8.040 -10.969 1.00 94.25 86 THR A N 1
ATOM 670 C CA . THR A 1 86 ? 6.828 -7.549 -10.958 1.00 94.25 86 THR A CA 1
ATOM 671 C C . THR A 1 86 ? 7.374 -7.433 -9.537 1.00 94.25 86 THR A C 1
ATOM 673 O O . THR A 1 86 ? 8.460 -7.934 -9.262 1.00 94.25 86 THR A O 1
ATOM 676 N N . TYR A 1 87 ? 6.623 -6.834 -8.609 1.00 94.38 87 TYR A N 1
ATOM 677 C CA . TYR A 1 87 ? 7.049 -6.704 -7.212 1.00 94.38 87 TYR A CA 1
ATOM 678 C C . TYR A 1 87 ? 7.180 -8.056 -6.506 1.00 94.38 87 TYR A C 1
ATOM 680 O O . TYR A 1 87 ? 8.129 -8.261 -5.747 1.00 94.38 87 TYR A O 1
ATOM 688 N N . LYS A 1 88 ? 6.276 -8.999 -6.798 1.00 93.62 88 LYS A N 1
ATOM 689 C CA . LYS A 1 88 ? 6.372 -10.374 -6.304 1.00 93.62 88 LYS A CA 1
ATOM 690 C C . LYS A 1 88 ? 7.650 -11.052 -6.804 1.00 93.62 88 LYS A C 1
ATOM 692 O O . LYS A 1 88 ? 8.433 -11.527 -5.987 1.00 93.62 88 LYS A O 1
ATOM 697 N N . LEU A 1 89 ? 7.904 -11.023 -8.113 1.00 94.44 89 LEU A N 1
ATOM 698 C CA . LEU A 1 89 ? 9.108 -11.613 -8.706 1.00 94.44 89 LEU A CA 1
ATOM 699 C C . LEU A 1 89 ? 10.383 -10.958 -8.167 1.00 94.44 89 LEU A C 1
ATOM 701 O O . LEU A 1 89 ? 11.327 -11.664 -7.834 1.00 94.44 89 LEU A O 1
ATOM 705 N N . CYS A 1 90 ? 10.396 -9.633 -7.990 1.00 93.94 90 CYS A N 1
ATOM 706 C CA . CYS A 1 90 ? 11.531 -8.939 -7.384 1.00 93.94 90 CYS A CA 1
ATOM 707 C C . CYS A 1 90 ? 11.814 -9.445 -5.963 1.00 93.94 90 CYS A C 1
ATOM 709 O O . CYS A 1 90 ? 12.967 -9.685 -5.621 1.00 93.94 90 CYS A O 1
ATOM 711 N N . SER A 1 91 ? 10.770 -9.648 -5.152 1.00 93.31 91 SER A N 1
ATOM 712 C CA . SER A 1 91 ? 10.922 -10.162 -3.786 1.00 93.31 91 SER A CA 1
ATOM 713 C C . SER A 1 91 ? 11.388 -11.621 -3.717 1.00 93.31 91 SER A C 1
ATOM 715 O O . SER A 1 91 ? 11.994 -12.018 -2.725 1.00 93.31 91 SER A O 1
ATOM 717 N N . GLU A 1 92 ? 11.117 -12.411 -4.761 1.00 94.00 92 GLU A N 1
ATOM 718 C CA . GLU A 1 92 ? 11.460 -13.836 -4.836 1.00 94.00 92 GLU A CA 1
ATOM 719 C C . GLU A 1 92 ? 12.823 -14.087 -5.507 1.00 94.00 92 GLU A C 1
ATOM 721 O O . GLU A 1 92 ? 13.486 -15.069 -5.178 1.00 94.00 92 GLU A O 1
ATOM 726 N N . GLN A 1 93 ? 13.244 -13.227 -6.443 1.00 93.94 93 GLN A N 1
ATOM 727 C CA . GLN A 1 93 ? 14.421 -13.457 -7.294 1.00 93.94 93 GLN A CA 1
ATOM 728 C C . GLN A 1 93 ? 15.621 -12.554 -6.988 1.00 93.94 93 GLN A C 1
ATOM 730 O O . GLN A 1 93 ? 16.755 -12.964 -7.236 1.00 93.94 93 GLN A O 1
ATOM 735 N N . LEU A 1 94 ? 15.410 -11.332 -6.484 1.00 94.50 94 LEU A N 1
ATOM 736 C CA . LEU A 1 94 ? 16.520 -10.421 -6.190 1.00 94.50 94 LEU A CA 1
ATOM 737 C C . LEU A 1 94 ? 17.181 -10.767 -4.856 1.00 94.50 94 LEU A C 1
ATOM 739 O O . LEU A 1 94 ? 16.591 -11.399 -3.977 1.00 94.50 94 LEU A O 1
ATOM 743 N N . SER A 1 95 ? 18.432 -10.336 -4.682 1.00 94.25 95 SER A N 1
ATOM 744 C CA . SER A 1 95 ? 19.146 -10.600 -3.437 1.00 94.25 95 SER A CA 1
ATOM 745 C C . SER A 1 95 ? 18.466 -9.932 -2.232 1.00 94.25 95 SER A C 1
ATOM 747 O O . SER A 1 95 ? 18.062 -8.774 -2.288 1.00 94.25 95 SER A O 1
ATOM 749 N N . SER A 1 96 ? 18.373 -10.640 -1.103 1.00 93.31 96 SER A N 1
ATOM 750 C CA . SER A 1 96 ? 17.748 -10.103 0.114 1.00 93.31 96 SER A CA 1
ATOM 751 C C . SER A 1 96 ? 18.581 -8.963 0.709 1.00 93.31 96 SER A C 1
ATOM 753 O O . SER A 1 96 ? 19.659 -9.206 1.259 1.00 93.31 96 SER A O 1
ATOM 755 N N . GLN A 1 97 ? 18.080 -7.728 0.628 1.00 93.88 97 GLN A N 1
ATOM 756 C CA . GLN A 1 97 ? 18.696 -6.536 1.217 1.00 93.88 97 GLN A CA 1
ATOM 757 C C . GLN A 1 97 ? 17.753 -5.851 2.209 1.00 93.88 97 GLN A C 1
ATOM 759 O O . GLN A 1 97 ? 16.557 -5.736 1.966 1.00 93.88 97 GLN A O 1
ATOM 764 N N . SER A 1 98 ? 18.300 -5.311 3.302 1.00 92.00 98 SER A N 1
ATOM 765 C CA . SER A 1 98 ? 17.515 -4.619 4.339 1.00 92.00 98 SER A CA 1
ATOM 766 C C . SER A 1 98 ? 16.817 -3.341 3.860 1.00 92.00 98 SER A C 1
ATOM 768 O O . SER A 1 98 ? 15.852 -2.904 4.480 1.00 92.00 98 SER A O 1
ATOM 770 N N . HIS A 1 99 ? 17.310 -2.728 2.782 1.00 92.69 99 HIS A N 1
ATOM 771 C CA . HIS A 1 99 ? 16.767 -1.500 2.197 1.00 92.69 99 HIS A CA 1
ATOM 772 C C . HIS A 1 99 ? 15.820 -1.757 1.015 1.00 92.69 99 HIS A C 1
ATOM 774 O O . HIS A 1 99 ? 15.262 -0.802 0.472 1.00 92.69 99 HIS A O 1
ATOM 780 N N . TYR A 1 100 ? 15.637 -3.014 0.597 1.00 94.44 100 TYR A N 1
ATOM 781 C CA . TYR A 1 100 ? 14.644 -3.356 -0.418 1.00 94.44 100 TYR A CA 1
ATOM 782 C C . TYR A 1 100 ? 13.254 -3.360 0.225 1.00 94.44 100 TYR A C 1
ATOM 784 O O . TYR A 1 100 ? 13.018 -4.035 1.224 1.00 94.44 100 TYR A O 1
ATOM 792 N N . ASP A 1 101 ? 12.336 -2.584 -0.351 1.00 92.62 101 ASP A N 1
ATOM 793 C CA . ASP A 1 101 ? 10.938 -2.513 0.073 1.00 92.62 101 ASP A CA 1
ATOM 794 C C . ASP A 1 101 ? 10.042 -2.892 -1.105 1.00 92.62 101 ASP A C 1
ATOM 796 O O . ASP A 1 101 ? 10.029 -2.214 -2.136 1.00 92.62 101 ASP A O 1
ATOM 800 N N . TYR A 1 102 ? 9.294 -3.978 -0.926 1.00 93.00 102 TYR A N 1
ATOM 801 C CA . TYR A 1 102 ? 8.320 -4.490 -1.889 1.00 93.00 102 TYR A CA 1
ATOM 802 C C . TYR A 1 102 ? 6.878 -4.399 -1.367 1.00 93.00 102 TYR A C 1
ATOM 804 O O . TYR A 1 102 ? 5.962 -4.973 -1.950 1.00 93.00 102 TYR A O 1
ATOM 812 N N . GLY A 1 103 ? 6.657 -3.695 -0.252 1.00 92.81 103 GLY A N 1
ATOM 813 C CA . GLY A 1 103 ? 5.334 -3.524 0.337 1.00 92.81 103 GLY A CA 1
ATOM 814 C C . GLY A 1 103 ? 4.475 -2.479 -0.381 1.00 92.81 103 GLY A C 1
ATOM 815 O O . GLY A 1 103 ? 4.908 -1.775 -1.296 1.00 92.81 103 GLY A O 1
ATOM 816 N N . MET A 1 104 ? 3.237 -2.307 0.098 1.00 93.38 104 MET A N 1
ATOM 817 C CA . MET A 1 104 ? 2.275 -1.344 -0.469 1.00 93.38 104 MET A CA 1
ATOM 818 C C . MET A 1 104 ? 2.797 0.096 -0.566 1.00 93.38 104 MET A C 1
ATOM 820 O O . MET A 1 104 ? 2.320 0.861 -1.402 1.00 93.38 104 MET A O 1
ATOM 824 N N . ARG A 1 105 ? 3.751 0.498 0.286 1.00 93.75 105 ARG A N 1
ATOM 825 C CA . ARG A 1 105 ? 4.350 1.840 0.223 1.00 93.75 105 ARG A CA 1
ATOM 826 C C . ARG A 1 105 ? 5.179 2.019 -1.044 1.00 93.75 105 ARG A C 1
ATOM 828 O O . ARG A 1 105 ? 4.985 3.016 -1.731 1.00 93.75 105 ARG A O 1
ATOM 835 N N . ALA A 1 106 ? 6.022 1.043 -1.378 1.00 94.12 106 ALA A N 1
ATOM 836 C CA . ALA A 1 106 ? 6.801 1.049 -2.610 1.00 94.12 106 ALA A CA 1
ATOM 837 C C . ALA A 1 106 ? 5.894 1.029 -3.850 1.00 94.12 106 ALA A C 1
ATOM 839 O O . ALA A 1 106 ? 6.068 1.855 -4.746 1.00 94.12 106 ALA A O 1
ATOM 840 N N . VAL A 1 107 ? 4.860 0.177 -3.847 1.00 95.62 107 VAL A N 1
ATOM 841 C CA . VAL A 1 107 ? 3.859 0.127 -4.928 1.00 95.62 107 VAL A CA 1
ATOM 842 C C . VAL A 1 107 ? 3.155 1.475 -5.095 1.00 95.62 107 VAL A C 1
ATOM 844 O O . VAL A 1 107 ? 3.055 1.983 -6.209 1.00 95.62 107 VAL A O 1
ATOM 847 N N . LYS A 1 108 ? 2.741 2.122 -3.997 1.00 95.56 108 LYS A N 1
ATOM 848 C CA . LYS A 1 108 ? 2.131 3.459 -4.047 1.00 95.56 108 LYS A CA 1
ATOM 849 C C . LYS A 1 108 ? 3.074 4.507 -4.647 1.00 95.56 108 LYS A C 1
ATOM 851 O O . LYS A 1 108 ? 2.615 5.347 -5.413 1.00 95.56 108 LYS A O 1
ATOM 856 N N . THR A 1 109 ? 4.371 4.464 -4.334 1.00 96.31 109 THR A N 1
ATOM 857 C CA . THR A 1 109 ? 5.361 5.384 -4.918 1.00 96.31 109 THR A CA 1
ATOM 858 C C . THR A 1 109 ? 5.453 5.235 -6.436 1.00 96.31 109 THR A C 1
ATOM 860 O O . THR A 1 109 ? 5.447 6.248 -7.134 1.00 96.31 109 THR A O 1
ATOM 863 N N . VAL A 1 110 ? 5.479 4.001 -6.953 1.00 97.00 110 VAL A N 1
ATOM 864 C CA . VAL A 1 110 ? 5.464 3.737 -8.404 1.00 97.00 110 VAL A CA 1
ATOM 865 C C . VAL A 1 110 ? 4.184 4.268 -9.040 1.00 97.00 110 VAL A C 1
ATOM 867 O O . VAL A 1 110 ? 4.247 5.013 -10.011 1.00 97.00 110 VAL A O 1
ATOM 870 N N . LEU A 1 111 ? 3.025 3.969 -8.450 1.00 97.56 111 LEU A N 1
ATOM 871 C CA . LEU A 1 111 ? 1.731 4.431 -8.954 1.00 97.56 111 LEU A CA 1
ATOM 872 C C . LEU A 1 111 ? 1.626 5.964 -9.001 1.00 97.56 111 LEU A C 1
ATOM 874 O O . LEU A 1 111 ? 1.167 6.525 -9.993 1.00 97.56 111 LEU A O 1
ATOM 878 N N . SER A 1 112 ? 2.096 6.661 -7.962 1.00 97.75 112 SER A N 1
ATOM 879 C CA . SER A 1 112 ? 2.140 8.130 -7.951 1.00 97.75 112 SER A CA 1
ATOM 880 C C . SER A 1 112 ? 3.107 8.695 -9.000 1.00 97.75 112 SER A C 1
ATOM 882 O O . SER A 1 112 ? 2.813 9.716 -9.619 1.00 97.75 112 SER A O 1
ATOM 884 N N . ALA A 1 113 ? 4.243 8.037 -9.246 1.00 97.56 113 ALA A N 1
ATOM 885 C CA . ALA A 1 113 ? 5.149 8.425 -10.325 1.00 97.56 113 ALA A CA 1
ATOM 886 C C . ALA A 1 113 ? 4.513 8.206 -11.712 1.00 97.56 113 ALA A C 1
ATOM 888 O O . ALA A 1 113 ? 4.598 9.092 -12.564 1.00 97.56 113 ALA A O 1
ATOM 889 N N . ALA A 1 114 ? 3.810 7.088 -11.917 1.00 97.75 114 ALA A N 1
ATOM 890 C CA . ALA A 1 114 ? 3.068 6.800 -13.145 1.00 97.75 114 ALA A CA 1
ATOM 891 C C . ALA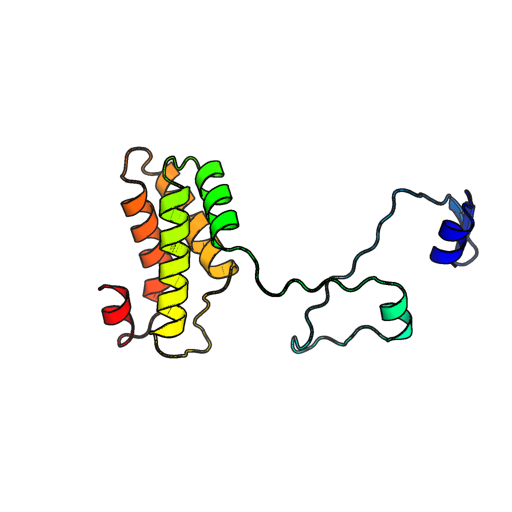 A 1 114 ? 1.966 7.839 -13.410 1.00 97.75 114 ALA A C 1
ATOM 893 O O . ALA A 1 114 ? 1.840 8.327 -14.530 1.00 97.75 114 ALA A O 1
ATOM 894 N N . GLN A 1 115 ? 1.222 8.247 -12.376 1.00 97.81 115 GLN A N 1
ATOM 895 C CA . GLN A 1 115 ? 0.227 9.320 -12.468 1.00 97.81 115 GLN A CA 1
ATOM 896 C C . GLN A 1 115 ? 0.853 10.639 -12.945 1.00 97.81 115 GLN A C 1
ATOM 898 O O . GLN A 1 115 ? 0.348 11.267 -13.874 1.00 97.81 115 GLN A O 1
ATOM 903 N N . ASN A 1 116 ? 1.981 11.047 -12.356 1.00 97.62 116 ASN A N 1
ATOM 904 C CA . ASN A 1 116 ? 2.681 12.266 -12.773 1.00 97.62 116 ASN A CA 1
ATOM 905 C C . ASN A 1 116 ? 3.159 12.186 -14.230 1.00 97.62 116 ASN A C 1
ATOM 907 O O . ASN A 1 116 ? 3.105 13.176 -14.962 1.00 97.62 116 ASN A O 1
ATOM 911 N N . LEU A 1 117 ? 3.611 11.007 -14.663 1.00 97.62 117 LEU A N 1
ATOM 912 C CA . LEU A 1 117 ? 3.998 10.765 -16.048 1.00 97.62 117 LEU A CA 1
ATOM 913 C C . LEU A 1 117 ? 2.796 10.832 -17.000 1.00 97.62 117 LEU A C 1
ATOM 915 O O . LEU A 1 117 ? 2.920 11.462 -18.046 1.00 97.62 117 LEU A O 1
ATOM 919 N N . LYS A 1 118 ? 1.632 10.288 -16.622 1.00 97.06 118 LYS A N 1
ATOM 920 C CA . LYS A 1 118 ? 0.386 10.386 -17.404 1.00 97.06 118 LYS A CA 1
ATOM 921 C C . LYS A 1 118 ? -0.074 11.831 -17.579 1.00 97.06 118 LYS A C 1
ATOM 923 O O . LYS A 1 118 ? -0.471 12.211 -18.673 1.00 97.06 118 LYS A O 1
ATOM 928 N N . LEU A 1 119 ? 0.054 12.667 -16.547 1.00 96.19 119 LEU A N 1
ATOM 929 C CA . LEU A 1 119 ? -0.249 14.099 -16.655 1.00 96.19 119 LEU A CA 1
ATOM 930 C C . LEU A 1 119 ? 0.703 14.833 -17.608 1.00 96.19 119 LEU A C 1
ATOM 932 O O . LEU A 1 119 ? 0.288 15.744 -18.321 1.00 96.19 119 LEU A O 1
ATOM 936 N N . LYS A 1 120 ? 1.985 14.451 -17.620 1.00 97.06 120 LYS A N 1
ATOM 937 C CA . LYS A 1 120 ? 3.002 15.080 -18.471 1.00 97.06 120 LYS A CA 1
ATOM 938 C C . LYS A 1 120 ? 2.943 14.599 -19.924 1.00 97.06 120 LYS A C 1
ATOM 940 O O . LYS A 1 120 ? 3.231 15.377 -20.830 1.00 97.06 120 LYS A O 1
ATOM 945 N N . TYR A 1 121 ? 2.584 13.336 -20.135 1.00 96.94 121 TYR A N 1
ATOM 946 C CA . TYR A 1 121 ? 2.557 12.672 -21.435 1.00 96.94 121 TYR A CA 1
ATOM 947 C C . TYR A 1 121 ? 1.211 11.943 -21.623 1.00 96.94 121 TYR A C 1
ATOM 949 O O . TYR A 1 121 ? 1.151 10.718 -21.542 1.00 96.94 121 TYR A O 1
ATOM 957 N N . PRO A 1 122 ? 0.109 12.676 -21.857 1.00 94.88 122 PRO A N 1
ATOM 958 C CA . PRO A 1 122 ? -1.244 12.108 -21.828 1.00 94.88 122 PRO A CA 1
ATOM 959 C C . PRO A 1 122 ? -1.516 11.073 -22.927 1.00 94.88 122 PRO A C 1
ATOM 961 O O . PRO A 1 122 ? -2.301 10.148 -22.714 1.00 94.88 122 PRO A O 1
ATOM 964 N N . ASN A 1 123 ? -0.849 11.225 -24.074 1.00 94.81 123 ASN A N 1
ATOM 965 C CA . ASN A 1 123 ? -1.041 10.401 -25.272 1.00 94.81 123 ASN A CA 1
ATOM 966 C C . ASN A 1 123 ? -0.017 9.262 -25.398 1.00 94.81 123 ASN A C 1
ATOM 968 O O . ASN A 1 123 ? -0.029 8.546 -26.395 1.00 94.81 123 ASN A O 1
ATOM 972 N N . GLU A 1 124 ? 0.907 9.144 -24.446 1.00 96.50 124 GLU A N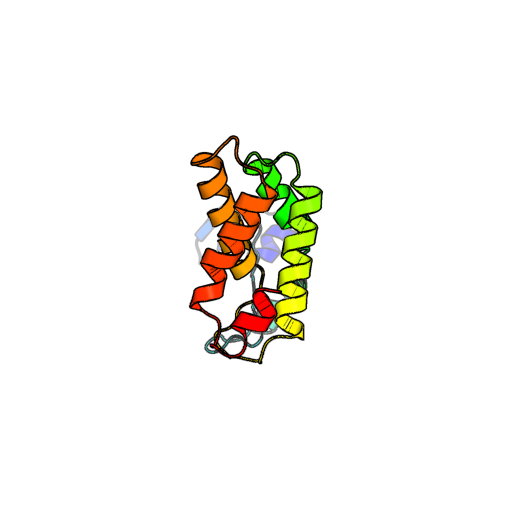 1
ATOM 973 C CA . GLU A 1 124 ? 1.895 8.068 -24.441 1.00 96.50 124 GLU A CA 1
ATOM 974 C C . GLU A 1 124 ? 1.234 6.750 -24.027 1.00 96.50 124 GLU A C 1
ATOM 976 O O . GLU A 1 124 ? 0.257 6.740 -23.269 1.00 96.50 124 GLU A O 1
ATOM 981 N N . ASP A 1 125 ? 1.796 5.636 -24.491 1.00 97.00 125 ASP A N 1
ATOM 982 C CA . ASP A 1 125 ? 1.352 4.307 -24.092 1.00 97.00 125 ASP A CA 1
ATOM 983 C C . ASP A 1 125 ? 1.466 4.126 -22.568 1.00 97.00 125 ASP A C 1
ATOM 985 O O . ASP A 1 125 ? 2.517 4.322 -21.950 1.00 97.00 125 ASP A O 1
ATOM 989 N N . GLU A 1 126 ? 0.359 3.735 -21.947 1.00 96.75 126 GLU A N 1
ATOM 990 C CA . GLU A 1 126 ? 0.245 3.607 -20.499 1.00 96.75 126 GLU A CA 1
ATOM 991 C C . GLU A 1 126 ? 1.190 2.560 -19.903 1.00 96.75 126 GLU A C 1
ATOM 993 O O . GLU A 1 126 ? 1.695 2.746 -18.791 1.00 96.75 126 GLU A O 1
ATOM 998 N N . ALA A 1 127 ? 1.472 1.485 -20.643 1.00 96.50 127 ALA A N 1
ATOM 999 C CA . ALA A 1 127 ? 2.433 0.474 -20.233 1.00 96.50 127 ALA A CA 1
ATOM 1000 C C . ALA A 1 127 ? 3.859 1.036 -20.245 1.00 96.50 127 ALA A C 1
ATOM 1002 O O . ALA A 1 127 ? 4.638 0.723 -19.342 1.00 96.50 127 ALA A O 1
ATOM 1003 N N . ILE A 1 128 ? 4.189 1.912 -21.201 1.00 96.56 128 ILE A N 1
ATOM 1004 C CA . ILE A 1 128 ? 5.485 2.608 -21.247 1.00 96.56 128 ILE A CA 1
ATOM 1005 C C . ILE A 1 128 ? 5.619 3.560 -20.055 1.00 96.56 128 ILE A C 1
ATOM 1007 O O . ILE A 1 128 ? 6.651 3.562 -19.378 1.00 96.56 128 ILE A O 1
ATOM 1011 N N . LEU A 1 129 ? 4.577 4.340 -19.752 1.00 97.19 129 LEU A N 1
ATOM 1012 C CA . LEU A 1 129 ? 4.575 5.246 -18.598 1.00 97.19 129 LEU A CA 1
ATOM 1013 C C . LEU A 1 129 ? 4.767 4.488 -17.285 1.00 97.19 129 LEU A C 1
ATOM 1015 O O . LEU A 1 129 ? 5.550 4.903 -16.424 1.00 97.19 129 LEU A O 1
ATOM 1019 N N . LEU A 1 130 ? 4.080 3.356 -17.150 1.00 96.75 130 LEU A N 1
ATOM 1020 C CA . LEU A 1 130 ? 4.206 2.509 -15.984 1.00 96.75 130 LEU A CA 1
ATOM 1021 C C . LEU A 1 130 ? 5.605 1.894 -15.876 1.00 96.75 130 LEU A C 1
ATOM 1023 O O . LEU A 1 130 ? 6.221 1.984 -14.814 1.00 96.75 130 LEU A O 1
ATOM 1027 N N . LEU A 1 131 ? 6.126 1.308 -16.955 1.00 96.00 131 LEU A N 1
ATOM 1028 C CA . LEU A 1 131 ? 7.468 0.728 -16.983 1.00 96.00 131 LEU A CA 1
ATOM 1029 C C . LEU A 1 131 ? 8.520 1.769 -16.590 1.00 96.00 131 LEU A C 1
ATOM 1031 O O . LEU A 1 131 ? 9.358 1.512 -15.728 1.00 96.00 131 LEU A O 1
ATOM 1035 N N . ARG A 1 132 ?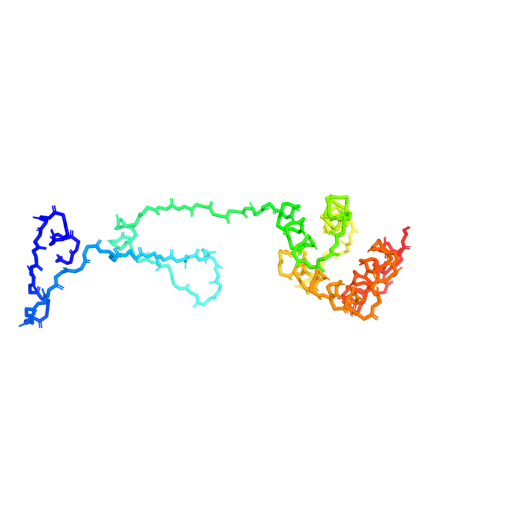 8.425 2.976 -17.154 1.00 96.12 132 ARG A N 1
ATOM 1036 C CA . ARG A 1 132 ? 9.303 4.094 -16.808 1.00 96.12 132 ARG A CA 1
ATOM 1037 C C . ARG A 1 132 ? 9.229 4.432 -15.322 1.00 96.12 132 ARG A C 1
ATOM 1039 O O . ARG A 1 132 ? 10.265 4.532 -14.677 1.00 96.12 132 ARG A O 1
ATOM 1046 N N . SER A 1 133 ? 8.023 4.546 -14.761 1.00 96.69 133 SER A N 1
ATOM 1047 C CA . SER A 1 133 ? 7.850 4.815 -13.327 1.00 96.69 133 SER A CA 1
ATOM 1048 C C . SER A 1 133 ? 8.472 3.727 -12.445 1.00 96.69 133 SER A C 1
ATOM 1050 O O . SER A 1 133 ? 9.070 4.018 -11.410 1.00 96.69 133 SER A O 1
ATOM 1052 N N . LEU A 1 134 ? 8.367 2.469 -12.874 1.00 95.56 134 LEU A N 1
ATOM 1053 C CA . LEU A 1 134 ? 8.875 1.312 -12.155 1.00 95.56 134 LEU A CA 1
ATOM 1054 C C . LEU A 1 134 ? 10.410 1.275 -12.186 1.00 95.56 134 LEU A C 1
ATOM 1056 O O . LEU A 1 134 ? 11.027 1.011 -11.154 1.00 95.56 134 LEU A O 1
ATOM 1060 N N . ILE A 1 135 ? 11.021 1.611 -13.325 1.00 95.06 135 ILE A N 1
ATOM 1061 C CA . ILE A 1 135 ? 12.475 1.752 -13.466 1.00 95.06 135 ILE A CA 1
ATOM 1062 C C . ILE A 1 135 ? 12.982 2.936 -12.637 1.00 95.06 135 ILE A C 1
ATOM 1064 O O . ILE A 1 135 ? 13.864 2.749 -11.799 1.00 95.06 135 ILE A O 1
ATOM 1068 N N . ASP A 1 136 ? 12.395 4.123 -12.804 1.00 94.12 136 ASP A N 1
ATOM 1069 C CA . ASP A 1 136 ? 12.845 5.360 -12.152 1.00 94.12 136 ASP A CA 1
ATOM 1070 C C . ASP A 1 136 ? 12.825 5.243 -10.614 1.00 94.12 136 ASP A C 1
ATOM 1072 O O . ASP A 1 136 ? 13.710 5.755 -9.927 1.00 94.12 136 ASP A O 1
ATOM 1076 N N . VAL A 1 137 ? 11.837 4.534 -10.054 1.00 94.88 137 VAL A N 1
ATOM 1077 C CA . VAL A 1 137 ? 11.682 4.368 -8.599 1.00 94.88 137 VAL A CA 1
ATOM 1078 C C . VAL A 1 137 ? 12.578 3.272 -8.017 1.00 94.88 137 VAL A C 1
ATOM 1080 O O . VAL A 1 137 ? 12.990 3.383 -6.855 1.00 94.88 137 VAL A O 1
ATOM 1083 N N . ASN A 1 138 ? 12.842 2.194 -8.759 1.00 94.06 138 ASN A N 1
ATOM 1084 C CA . ASN A 1 138 ? 13.496 1.005 -8.203 1.00 94.06 138 ASN A CA 1
ATOM 1085 C C . ASN A 1 138 ? 14.968 0.869 -8.601 1.00 94.06 138 ASN A C 1
ATOM 1087 O O . ASN A 1 138 ? 15.771 0.464 -7.763 1.00 94.06 138 ASN A O 1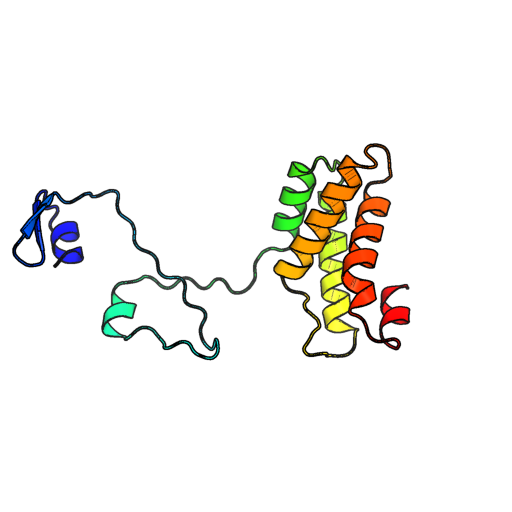
ATOM 1091 N N . LEU A 1 139 ? 15.351 1.268 -9.817 1.00 93.56 139 LEU A N 1
ATOM 1092 C CA . LEU A 1 139 ? 16.723 1.124 -10.308 1.00 93.56 139 LEU A CA 1
ATOM 1093 C C . LEU A 1 139 ? 17.778 1.775 -9.390 1.00 93.56 139 LEU A C 1
ATOM 1095 O O . LEU A 1 139 ? 18.787 1.124 -9.127 1.00 93.56 139 LEU A O 1
ATOM 1099 N N . PRO A 1 140 ? 17.562 2.979 -8.813 1.00 92.94 140 PRO A N 1
ATOM 1100 C CA . PRO A 1 140 ? 18.538 3.594 -7.907 1.00 92.94 140 PRO A CA 1
ATOM 1101 C C . PRO A 1 140 ? 18.739 2.840 -6.586 1.00 92.94 140 PRO A C 1
ATOM 1103 O O . PRO A 1 140 ? 19.686 3.129 -5.858 1.00 92.94 140 PRO A O 1
ATOM 1106 N N . LYS A 1 141 ? 17.829 1.922 -6.238 1.00 91.75 141 LYS A N 1
ATOM 1107 C CA . LYS A 1 141 ? 17.884 1.143 -4.996 1.00 91.75 141 LYS A CA 1
ATOM 1108 C C . LYS A 1 141 ? 18.633 -0.170 -5.180 1.00 91.75 141 LYS A C 1
ATOM 1110 O O . LYS A 1 141 ? 19.142 -0.692 -4.197 1.00 91.75 141 LYS A O 1
ATOM 1115 N N . PHE A 1 142 ? 18.664 -0.719 -6.394 1.00 94.25 142 PHE A N 1
ATOM 1116 C CA . PHE A 1 142 ? 19.200 -2.052 -6.634 1.00 94.25 142 PHE A CA 1
ATOM 1117 C C . PHE A 1 142 ? 20.724 -2.075 -6.700 1.00 94.25 142 PHE A C 1
ATOM 1119 O O . PHE A 1 142 ? 21.377 -1.187 -7.246 1.00 94.25 142 PHE A O 1
ATOM 1126 N N . LEU A 1 143 ? 21.299 -3.146 -6.157 1.00 94.50 143 LEU A N 1
ATOM 1127 C CA . LEU A 1 143 ? 22.718 -3.444 -6.284 1.00 94.50 143 LEU A CA 1
ATOM 1128 C C . LEU A 1 143 ? 23.061 -3.817 -7.730 1.00 94.50 143 LEU A C 1
ATOM 1130 O O . LEU A 1 143 ? 22.259 -4.426 -8.431 1.00 94.50 143 LEU A O 1
ATOM 1134 N N . ALA A 1 144 ? 24.302 -3.556 -8.148 1.00 93.44 144 ALA A N 1
ATOM 1135 C CA . ALA A 1 144 ? 24.755 -3.793 -9.524 1.00 93.44 144 ALA A CA 1
ATOM 1136 C C . ALA A 1 144 ? 24.530 -5.234 -10.030 1.00 93.44 144 ALA A C 1
ATOM 1138 O O . ALA A 1 144 ? 24.328 -5.438 -11.220 1.00 93.44 144 ALA A O 1
ATOM 1139 N N . ARG A 1 145 ? 24.538 -6.230 -9.133 1.00 92.56 145 ARG A N 1
ATOM 1140 C CA . ARG A 1 145 ? 24.264 -7.641 -9.466 1.00 92.56 145 ARG A CA 1
ATOM 1141 C C . ARG A 1 145 ? 22.781 -7.959 -9.696 1.00 92.56 145 ARG A C 1
ATOM 1143 O O . ARG A 1 145 ? 22.481 -8.928 -10.378 1.00 92.56 145 ARG A O 1
ATOM 1150 N N . ASP A 1 146 ? 21.884 -7.167 -9.112 1.00 94.50 146 ASP A N 1
ATOM 1151 C CA . ASP 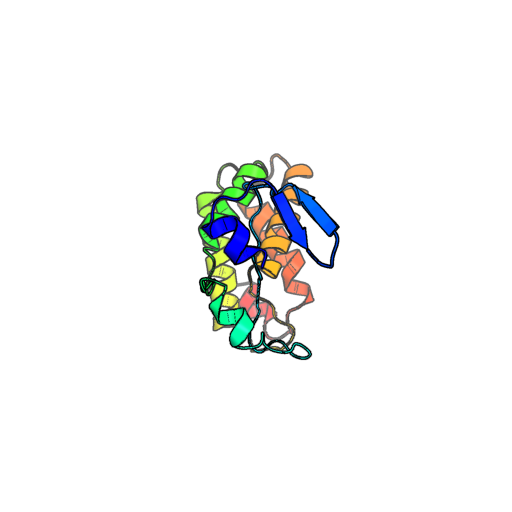A 1 146 ? 20.430 -7.359 -9.175 1.00 94.50 146 ASP A CA 1
ATOM 1152 C C . ASP A 1 146 ? 19.819 -6.585 -10.361 1.00 94.50 146 ASP A C 1
ATOM 1154 O O . ASP A 1 146 ? 18.766 -6.960 -10.869 1.00 94.50 146 ASP A O 1
ATOM 1158 N N . VAL A 1 147 ? 20.499 -5.538 -10.852 1.00 92.94 147 VAL A N 1
ATOM 1159 C CA . VAL A 1 147 ? 20.060 -4.735 -12.009 1.00 92.94 147 VAL A CA 1
ATOM 1160 C C . VAL A 1 147 ? 19.835 -5.575 -13.276 1.00 92.94 147 VAL A C 1
ATOM 1162 O O . VAL A 1 147 ? 18.775 -5.411 -13.879 1.00 92.94 147 VAL A O 1
ATOM 1165 N N . PRO A 1 148 ? 20.742 -6.493 -13.682 1.00 92.56 148 PRO A N 1
ATOM 1166 C CA . PRO A 1 148 ? 20.517 -7.313 -14.867 1.00 92.56 148 PRO A CA 1
ATOM 1167 C C . PRO A 1 148 ? 19.265 -8.177 -14.758 1.00 92.56 148 PRO A C 1
ATOM 1169 O O . PRO A 1 148 ? 18.558 -8.298 -15.743 1.00 92.56 148 PRO A O 1
ATOM 1172 N N . LEU A 1 149 ? 18.965 -8.727 -13.573 1.00 90.31 149 LEU A N 1
ATOM 1173 C CA . LEU A 1 149 ? 17.773 -9.553 -13.335 1.00 90.31 149 LEU A CA 1
ATOM 1174 C C . LEU A 1 149 ? 16.473 -8.746 -13.432 1.00 90.31 149 LEU A C 1
ATOM 1176 O O . LEU A 1 149 ? 15.447 -9.281 -13.831 1.00 90.31 149 LEU A O 1
ATOM 1180 N N . PHE A 1 150 ? 16.518 -7.466 -13.066 1.00 90.38 150 PHE A N 1
ATOM 1181 C CA . PHE A 1 150 ? 15.368 -6.565 -13.128 1.00 90.38 150 PHE A CA 1
ATOM 1182 C C . PHE A 1 150 ? 15.074 -6.032 -14.539 1.00 90.38 150 PHE A C 1
ATOM 1184 O O . PHE A 1 150 ? 13.944 -5.645 -14.819 1.00 90.38 150 PHE A O 1
ATOM 1191 N N . GLN A 1 151 ? 16.088 -5.960 -15.404 1.00 84.56 151 GLN A N 1
ATOM 1192 C CA . GLN A 1 151 ? 15.979 -5.402 -16.757 1.00 84.56 151 GLN A CA 1
ATOM 1193 C C . GLN A 1 151 ? 15.685 -6.448 -17.846 1.00 84.56 151 GLN A C 1
ATOM 1195 O O . GLN A 1 151 ? 15.590 -6.063 -19.012 1.00 84.56 151 GLN A O 1
ATOM 1200 N N . VAL A 1 152 ? 15.574 -7.735 -17.487 1.00 57.84 152 VAL A N 1
ATOM 1201 C CA . VAL A 1 152 ? 15.145 -8.810 -18.406 1.00 57.84 152 VAL A CA 1
ATOM 1202 C C . VAL A 1 152 ? 13.650 -8.708 -18.681 1.00 57.84 152 VAL A C 1
ATOM 1204 O O . VAL A 1 152 ? 13.278 -8.844 -19.866 1.00 57.84 152 VAL A O 1
#

Foldseek 3Di:
DLVVCLVVVHQWDDDPNDIDGDDNPDDDDDDDDPPDPPDDDDDPVVVVVDDDDDPDADDQLVVQLVLCVVLVHPCSNVLSVVLLVLLVCCVVPADDDPQDDSDSVLSVQLSVQLSVQCVVPVPDDSNVSSVVSNCVSPVVPGDPVRNVVSVD

pLDDT: mean 92.47, std 5.28, range [57.84, 98.12]